Protein AF-A0A949YDG6-F1 (afdb_monomer_lite)

Foldseek 3Di:
DVQVVQCDDPPRRPQAAAEDEDAFADLAPQACVVVVVVVVVVSVVSNYHYQPPDYHRHYSCPVQADPVRHGNDVVSVVRVVVRVVSSVVVCVVSPDD

Secondary structure (DSSP, 8-state):
-HHHHHT-STT--TTTT-EE--EEE-SSTTTTHHHHHHHHHHHHHTT-EE--SS-EEESSGGGGB-TTS-B--HHHHHHHHHHHHHHHHHHHHHS--

Sequence (97 aa):
NAIDCASRPYGDSAWNGKPAAIMGASPGTLGTARAQYHLRQILVFLNMFPVNQPEVMIANAAGRFDKEGNLTDETTKDHIRHLLQSLVQWTQRIGPR

Structure (mmCIF, N/CA/C/O backbone):
data_AF-A0A949YDG6-F1
#
_entry.id   AF-A0A949YDG6-F1
#
loop_
_atom_site.group_PDB
_atom_site.id
_atom_site.type_symbol
_atom_site.label_atom_id
_atom_site.label_alt_id
_atom_site.label_comp_id
_atom_site.label_asym_i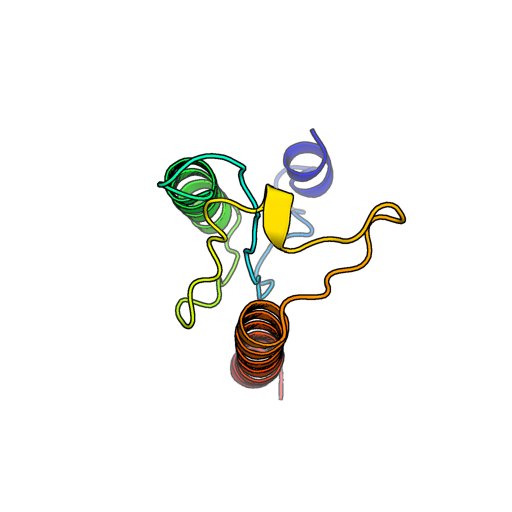d
_atom_site.label_entity_id
_atom_site.label_seq_id
_atom_site.pdbx_PDB_ins_code
_atom_site.Cartn_x
_atom_site.Cartn_y
_atom_site.Cartn_z
_atom_site.occupancy
_atom_site.B_iso_or_equiv
_atom_site.auth_seq_id
_atom_site.auth_comp_id
_atom_site.auth_asym_id
_atom_site.auth_atom_id
_atom_site.pdbx_PDB_model_num
ATOM 1 N N . ASN A 1 1 ? 16.602 -3.662 3.561 1.00 89.69 1 ASN A N 1
ATOM 2 C CA . ASN A 1 1 ? 15.166 -3.909 3.840 1.00 89.69 1 ASN A CA 1
ATOM 3 C C . ASN A 1 1 ? 14.579 -4.773 2.713 1.00 89.69 1 ASN A C 1
ATOM 5 O O . ASN A 1 1 ? 15.247 -4.929 1.700 1.00 89.69 1 ASN A O 1
ATOM 9 N N . ALA A 1 2 ? 13.374 -5.345 2.858 1.00 95.62 2 ALA A N 1
ATOM 10 C CA . ALA A 1 2 ? 12.774 -6.280 1.889 1.00 95.62 2 ALA A CA 1
ATOM 11 C C . ALA A 1 2 ? 12.692 -5.721 0.454 1.00 95.62 2 ALA A C 1
ATOM 13 O O . ALA A 1 2 ? 13.034 -6.417 -0.501 1.00 95.62 2 ALA A O 1
ATOM 14 N N . ILE A 1 3 ? 12.304 -4.448 0.313 1.00 96.31 3 ILE A N 1
ATOM 15 C CA . ILE A 1 3 ? 12.256 -3.756 -0.985 1.00 96.31 3 ILE A CA 1
ATOM 16 C C . ILE A 1 3 ? 13.649 -3.721 -1.631 1.00 96.31 3 ILE A C 1
ATOM 18 O O . ILE A 1 3 ? 13.785 -4.094 -2.794 1.00 96.31 3 ILE A O 1
ATOM 22 N N . ASP A 1 4 ? 14.681 -3.346 -0.868 1.00 95.94 4 ASP A N 1
ATOM 23 C CA . ASP A 1 4 ? 16.062 -3.269 -1.360 1.00 95.94 4 ASP A CA 1
ATOM 24 C C . ASP A 1 4 ? 16.567 -4.638 -1.820 1.00 95.94 4 ASP A C 1
ATOM 26 O O . ASP A 1 4 ? 17.141 -4.746 -2.902 1.00 95.94 4 ASP A O 1
ATOM 30 N N . CYS A 1 5 ? 16.317 -5.685 -1.025 1.00 95.94 5 CYS A N 1
ATOM 31 C CA . CYS A 1 5 ? 16.747 -7.050 -1.323 1.00 95.94 5 CYS A CA 1
ATOM 32 C C . CYS A 1 5 ? 16.174 -7.547 -2.654 1.00 95.94 5 CYS A C 1
ATOM 34 O O . CYS A 1 5 ? 16.914 -8.089 -3.464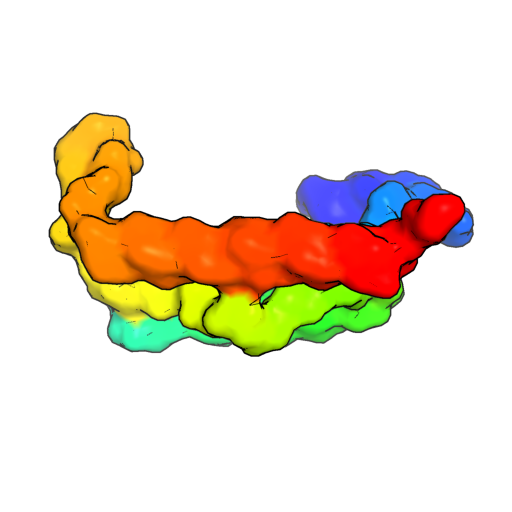 1.00 95.94 5 CYS A O 1
ATOM 36 N N . ALA A 1 6 ? 14.884 -7.316 -2.904 1.00 96.44 6 ALA A N 1
ATOM 37 C CA . ALA A 1 6 ? 14.224 -7.735 -4.141 1.00 96.44 6 ALA A CA 1
ATOM 38 C C . ALA A 1 6 ? 14.462 -6.779 -5.331 1.00 96.44 6 ALA A C 1
ATOM 40 O O . ALA A 1 6 ? 14.141 -7.116 -6.468 1.00 96.44 6 ALA A O 1
ATOM 41 N N . SER A 1 7 ? 15.047 -5.598 -5.097 1.00 95.94 7 SER A N 1
ATOM 42 C CA . SER A 1 7 ? 15.455 -4.662 -6.160 1.00 95.94 7 SER A CA 1
ATOM 43 C C . SER A 1 7 ? 16.817 -4.990 -6.786 1.00 95.94 7 SER A C 1
ATOM 45 O O . SER A 1 7 ? 17.308 -4.251 -7.646 1.00 95.94 7 SER A O 1
ATOM 47 N N . ARG A 1 8 ? 17.472 -6.048 -6.297 1.00 95.06 8 ARG A N 1
ATOM 48 C CA . ARG A 1 8 ? 18.846 -6.425 -6.625 1.00 95.06 8 ARG A CA 1
ATOM 49 C C . ARG A 1 8 ? 18.907 -7.862 -7.159 1.00 95.06 8 ARG A C 1
ATOM 51 O O . ARG A 1 8 ? 18.084 -8.672 -6.739 1.00 95.06 8 ARG A O 1
ATOM 58 N N . PRO A 1 9 ? 19.920 -8.188 -7.990 1.00 93.81 9 PRO A N 1
ATOM 59 C CA . PRO A 1 9 ? 21.044 -7.341 -8.428 1.00 93.81 9 PRO A CA 1
ATOM 60 C C . PRO A 1 9 ? 20.648 -6.245 -9.437 1.00 93.81 9 PRO A C 1
ATOM 62 O O . PRO A 1 9 ? 19.519 -6.185 -9.914 1.00 93.81 9 PRO A O 1
ATOM 65 N N . TYR A 1 10 ? 21.559 -5.300 -9.708 1.00 86.25 10 TYR A N 1
ATOM 66 C CA . TYR A 1 10 ? 21.284 -4.213 -10.657 1.00 86.25 10 TYR A CA 1
ATOM 67 C C . TYR A 1 10 ? 20.969 -4.781 -12.048 1.00 86.25 10 TYR A C 1
ATOM 69 O O . TYR A 1 10 ? 21.718 -5.611 -12.554 1.00 86.25 10 TYR A O 1
ATOM 77 N N . GLY A 1 11 ? 19.871 -4.324 -12.651 1.00 89.38 11 GLY A N 1
ATOM 78 C CA . GLY A 1 11 ? 19.375 -4.836 -13.932 1.00 89.38 11 GLY A CA 1
ATOM 79 C C . GLY A 1 11 ? 18.436 -6.043 -13.824 1.00 89.38 11 GLY A C 1
ATOM 80 O O . GLY A 1 11 ? 17.795 -6.367 -14.816 1.00 89.38 11 GLY A O 1
ATOM 81 N N . ASP A 1 12 ? 18.287 -6.647 -12.640 1.00 93.50 12 ASP A N 1
ATOM 82 C CA . ASP A 1 12 ? 17.442 -7.828 -12.403 1.00 93.50 12 ASP A CA 1
ATOM 83 C C . ASP A 1 12 ? 16.542 -7.630 -11.169 1.00 93.50 12 ASP A C 1
ATOM 85 O O . ASP A 1 12 ? 16.575 -8.359 -10.181 1.00 93.50 12 ASP A O 1
ATOM 89 N N . SER A 1 13 ? 15.770 -6.543 -11.191 1.00 95.75 13 SER A N 1
ATOM 90 C CA . SER A 1 13 ? 14.819 -6.226 -10.123 1.00 95.75 13 SER A CA 1
ATOM 91 C C . SER A 1 13 ? 13.554 -7.074 -10.264 1.00 95.75 13 SER A C 1
ATOM 93 O O . SER A 1 13 ? 12.850 -6.974 -11.273 1.00 95.75 13 SER A O 1
ATOM 95 N N . ALA A 1 14 ? 13.182 -7.812 -9.212 1.00 96.50 14 ALA A N 1
ATOM 96 C CA . ALA A 1 14 ? 11.949 -8.610 -9.174 1.00 96.50 14 ALA A CA 1
ATOM 97 C C . ALA A 1 14 ? 10.665 -7.755 -9.234 1.00 96.50 14 ALA A C 1
ATOM 99 O O . ALA A 1 14 ? 9.569 -8.256 -9.504 1.00 96.50 14 ALA A O 1
ATOM 100 N N . TRP A 1 15 ? 10.803 -6.455 -8.976 1.00 96.62 15 TRP A N 1
ATOM 101 C CA . TRP A 1 15 ? 9.722 -5.478 -8.960 1.00 96.62 15 TRP A CA 1
ATOM 102 C C . TRP A 1 15 ? 9.340 -4.952 -10.346 1.00 96.62 15 TRP A C 1
ATOM 104 O O . TRP A 1 15 ? 8.240 -4.428 -10.514 1.00 96.62 15 TRP A O 1
ATOM 114 N N . ASN A 1 16 ? 10.227 -5.085 -11.335 1.00 95.81 16 ASN A N 1
ATOM 115 C CA . ASN A 1 16 ? 10.069 -4.438 -12.633 1.00 95.81 16 ASN A CA 1
ATOM 116 C C . ASN A 1 16 ? 8.742 -4.824 -13.314 1.00 95.81 16 ASN A C 1
ATOM 118 O O . ASN A 1 16 ? 8.445 -6.003 -13.514 1.00 95.81 16 ASN A O 1
ATOM 122 N N . GLY A 1 17 ? 7.942 -3.818 -13.669 1.00 95.12 17 GLY A N 1
ATOM 123 C CA . GLY A 1 17 ? 6.666 -3.973 -14.363 1.00 95.12 17 GLY A CA 1
ATOM 124 C C . GLY A 1 17 ? 5.528 -4.558 -13.521 1.00 95.12 17 GLY A C 1
ATOM 125 O O . GLY A 1 17 ? 4.475 -4.891 -14.066 1.00 95.12 17 GLY A O 1
ATOM 126 N N . LYS A 1 18 ? 5.705 -4.724 -12.204 1.00 96.69 18 LYS A N 1
ATOM 127 C CA . LYS A 1 18 ? 4.688 -5.352 -11.352 1.00 96.69 18 LYS A CA 1
ATOM 128 C C . LYS A 1 18 ? 3.564 -4.371 -10.987 1.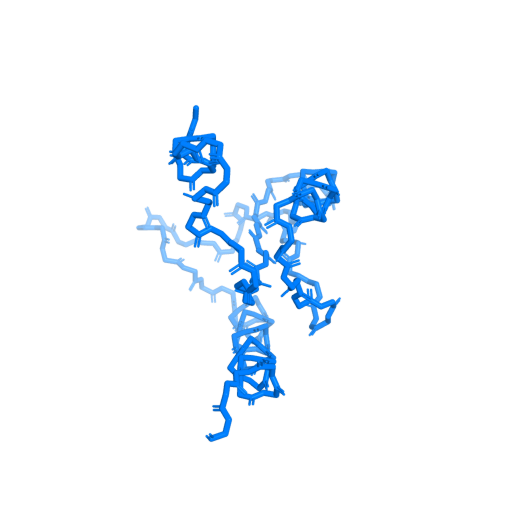00 96.69 18 LYS A C 1
ATOM 130 O O . LYS A 1 18 ? 3.859 -3.256 -10.550 1.00 96.69 18 LYS A O 1
ATOM 135 N N . PRO A 1 19 ? 2.282 -4.775 -11.086 1.00 97.62 19 PRO A N 1
ATOM 136 C CA . PRO A 1 19 ? 1.189 -4.030 -10.472 1.00 97.62 19 PRO A CA 1
ATOM 137 C C . PRO A 1 19 ? 1.318 -4.061 -8.945 1.00 97.62 19 PRO A C 1
ATOM 139 O O . PRO A 1 19 ? 1.754 -5.061 -8.375 1.00 97.62 19 PRO A O 1
ATOM 142 N N . ALA A 1 20 ? 0.915 -2.982 -8.275 1.00 98.00 20 ALA A N 1
ATOM 143 C CA . ALA A 1 20 ? 1.028 -2.873 -6.823 1.00 98.00 20 ALA A CA 1
ATOM 144 C C . ALA A 1 20 ? -0.190 -2.191 -6.199 1.00 98.00 20 ALA A C 1
ATOM 146 O O . ALA A 1 20 ? -0.662 -1.174 -6.693 1.00 98.00 20 ALA A O 1
ATOM 147 N N . ALA A 1 21 ? -0.667 -2.706 -5.071 1.00 98.38 21 ALA A N 1
ATOM 148 C CA . ALA A 1 21 ? -1.620 -2.008 -4.216 1.00 98.38 21 ALA A CA 1
ATOM 149 C C . ALA A 1 21 ? -0.932 -1.645 -2.902 1.00 98.38 21 ALA A C 1
ATOM 151 O O . ALA A 1 21 ? -0.176 -2.446 -2.352 1.00 98.38 21 ALA A O 1
ATOM 152 N N . ILE A 1 22 ? -1.198 -0.441 -2.400 1.00 98.50 22 ILE A N 1
ATOM 153 C CA . ILE A 1 22 ? -0.703 0.014 -1.103 1.00 98.50 22 ILE A CA 1
ATOM 154 C C . ILE A 1 22 ? -1.913 0.219 -0.199 1.00 98.50 22 ILE A C 1
ATOM 156 O O . ILE A 1 22 ? -2.876 0.884 -0.574 1.00 98.50 22 ILE A O 1
ATOM 160 N N . MET A 1 23 ? -1.843 -0.337 1.003 1.00 98.25 23 MET A N 1
ATOM 161 C CA . MET A 1 23 ? -2.790 -0.065 2.074 1.00 98.25 23 MET A CA 1
ATOM 162 C C . MET A 1 23 ? -2.051 0.012 3.402 1.00 98.25 23 MET A C 1
ATOM 164 O O . MET A 1 23 ? -0.937 -0.495 3.540 1.00 98.25 23 MET A O 1
ATOM 168 N N . GLY A 1 24 ? -2.657 0.663 4.384 1.00 97.62 24 GLY A N 1
ATOM 169 C CA . GLY A 1 24 ? -2.065 0.770 5.705 1.00 97.62 24 GLY A CA 1
ATOM 170 C C . GLY A 1 24 ? -3.042 1.307 6.732 1.00 97.62 24 GLY A C 1
ATOM 171 O O . GLY A 1 24 ? -4.068 1.899 6.392 1.00 97.62 24 GLY A O 1
ATOM 172 N N . ALA A 1 25 ? -2.697 1.090 7.996 1.00 97.38 25 ALA A N 1
ATOM 173 C CA . ALA A 1 25 ? -3.484 1.493 9.144 1.00 97.38 25 ALA A CA 1
ATOM 174 C C . ALA A 1 25 ? -2.601 2.184 10.184 1.00 97.38 25 ALA A C 1
ATOM 176 O O . ALA A 1 25 ? -1.451 1.802 10.391 1.00 97.38 25 ALA A O 1
ATOM 177 N N . SER A 1 26 ? -3.131 3.230 10.811 1.00 97.44 26 SER A N 1
ATOM 178 C CA . SER A 1 26 ? -2.434 4.020 11.825 1.00 97.44 26 SER A CA 1
ATOM 179 C C . SER A 1 26 ? -3.414 4.469 12.911 1.00 97.44 26 SER A C 1
ATOM 181 O O . SER A 1 26 ? -4.572 4.766 12.601 1.00 97.44 26 SER A O 1
ATOM 183 N N . PRO A 1 27 ? -2.982 4.563 14.182 1.00 95.81 27 PRO A N 1
ATOM 184 C CA . PRO A 1 27 ? -3.798 5.154 15.239 1.00 95.81 27 PRO A CA 1
ATOM 185 C C . PRO A 1 27 ? -4.000 6.668 15.056 1.00 95.81 27 PRO A C 1
ATOM 187 O O . PRO A 1 27 ? -4.903 7.226 15.665 1.00 95.81 27 PRO A O 1
ATOM 190 N N . GLY A 1 28 ? -3.184 7.338 14.231 1.00 95.19 28 GLY A N 1
ATOM 191 C CA . GLY A 1 28 ? -3.289 8.776 13.974 1.00 95.19 28 GLY A CA 1
ATOM 192 C C . GLY A 1 28 ? -4.347 9.155 12.931 1.00 95.19 28 GLY A C 1
ATOM 193 O O . GLY A 1 28 ? -4.762 8.345 12.100 1.00 95.19 28 GLY A O 1
ATOM 194 N N . THR A 1 29 ? -4.728 10.433 12.926 1.00 94.00 29 THR A N 1
ATOM 195 C CA . THR A 1 29 ? -5.790 10.993 12.068 1.00 94.00 29 THR A CA 1
ATOM 196 C C . THR A 1 29 ? -5.425 11.070 10.585 1.00 94.00 29 THR A C 1
ATOM 198 O O . THR A 1 29 ? -6.301 10.971 9.735 1.00 94.00 29 THR A O 1
ATOM 201 N N . LEU A 1 30 ? -4.136 11.194 10.255 1.00 94.62 30 LEU A N 1
ATOM 202 C CA . LEU A 1 30 ? -3.648 11.182 8.867 1.00 94.62 30 LEU A CA 1
ATOM 203 C C . LEU A 1 30 ? -3.566 9.770 8.261 1.00 94.62 30 LEU A C 1
ATOM 205 O O . LEU A 1 30 ? -3.114 9.612 7.123 1.00 94.62 30 LEU A O 1
ATOM 209 N N . GLY A 1 31 ? -3.917 8.732 9.027 1.00 95.62 31 GLY A N 1
ATOM 210 C CA . GLY A 1 31 ? -3.705 7.352 8.612 1.00 95.62 31 GLY A CA 1
ATOM 211 C C . GLY A 1 31 ? -2.231 7.109 8.271 1.00 95.62 31 GLY A C 1
ATOM 212 O O . GLY A 1 31 ? -1.321 7.518 8.999 1.00 95.62 31 GLY A O 1
ATOM 213 N N . THR A 1 32 ? -1.991 6.468 7.131 1.00 97.81 32 THR A N 1
ATOM 214 C CA . THR A 1 32 ? -0.650 6.164 6.611 1.00 97.81 32 THR A CA 1
ATOM 215 C C . THR A 1 32 ? -0.228 7.055 5.439 1.00 97.81 32 THR A C 1
ATOM 217 O O . THR A 1 32 ? 0.728 6.716 4.746 1.00 97.81 32 THR A O 1
ATOM 220 N N . ALA A 1 33 ? -0.900 8.191 5.208 1.00 97.56 33 ALA A N 1
ATOM 221 C CA . ALA A 1 33 ? -0.737 9.002 3.994 1.00 97.56 33 ALA A CA 1
ATOM 222 C C . ALA A 1 33 ? 0.725 9.333 3.657 1.00 97.56 33 ALA A C 1
ATOM 224 O O . ALA A 1 33 ? 1.197 9.031 2.564 1.00 97.56 33 ALA A O 1
ATOM 225 N N . ARG A 1 34 ? 1.482 9.871 4.622 1.00 97.75 34 ARG A N 1
ATOM 226 C CA . ARG A 1 34 ? 2.899 10.233 4.423 1.00 97.75 34 ARG A CA 1
ATOM 227 C C . ARG A 1 34 ? 3.763 9.036 4.013 1.00 97.75 34 ARG A C 1
ATOM 229 O O . ARG A 1 34 ? 4.561 9.146 3.087 1.00 97.75 34 ARG A O 1
ATOM 236 N N . ALA A 1 35 ? 3.578 7.894 4.676 1.00 98.12 35 ALA A N 1
ATOM 237 C CA . ALA A 1 35 ? 4.325 6.678 4.369 1.00 98.12 35 ALA A CA 1
ATOM 238 C C . ALA A 1 35 ?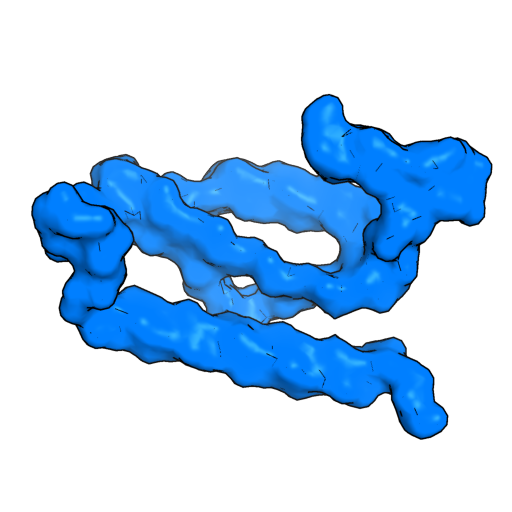 3.961 6.130 2.982 1.00 98.12 35 ALA A C 1
ATOM 240 O O . ALA A 1 35 ? 4.848 5.745 2.226 1.00 98.12 35 ALA A O 1
ATOM 241 N N . GLN A 1 36 ? 2.675 6.142 2.622 1.00 98.50 36 GLN A N 1
ATOM 242 C CA . GLN A 1 36 ? 2.225 5.657 1.320 1.00 98.50 36 GLN A CA 1
ATOM 243 C C . GLN A 1 36 ? 2.686 6.557 0.170 1.00 98.50 36 GLN A C 1
ATOM 245 O O . GLN A 1 36 ? 3.156 6.035 -0.836 1.00 98.50 36 GLN A O 1
ATOM 250 N N . TYR A 1 37 ? 2.624 7.886 0.303 1.00 98.25 37 TYR A N 1
ATOM 251 C CA . TYR A 1 37 ? 3.113 8.784 -0.750 1.00 98.25 37 TYR A CA 1
ATOM 252 C C . TYR A 1 37 ? 4.627 8.683 -0.948 1.00 98.25 37 TYR A C 1
ATOM 254 O O . TYR A 1 37 ? 5.084 8.670 -2.089 1.00 98.25 37 TYR A O 1
ATOM 262 N N . HIS A 1 38 ? 5.399 8.516 0.129 1.00 98.44 38 HIS A N 1
ATOM 263 C CA . HIS A 1 38 ? 6.825 8.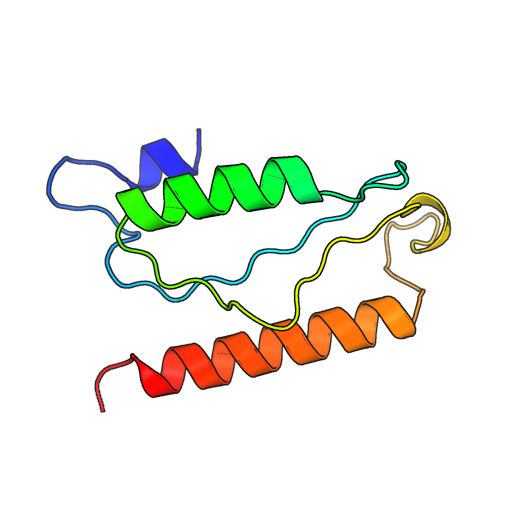216 0.001 1.00 98.44 38 HIS A CA 1
ATOM 264 C C . HIS A 1 38 ? 7.056 6.851 -0.670 1.00 98.44 38 HIS A C 1
ATOM 266 O O . HIS A 1 38 ? 7.857 6.743 -1.595 1.00 98.44 38 HIS A O 1
ATOM 272 N N . LEU A 1 39 ? 6.296 5.814 -0.293 1.00 98.38 39 LEU A N 1
ATOM 273 C CA . LEU A 1 39 ? 6.377 4.506 -0.946 1.00 98.38 39 LEU A CA 1
ATOM 274 C C . LEU A 1 39 ? 6.046 4.591 -2.443 1.00 98.38 39 LEU A C 1
ATOM 276 O O . LEU A 1 39 ? 6.740 3.976 -3.244 1.00 98.38 39 LEU A O 1
ATOM 280 N N . ARG A 1 40 ? 5.056 5.395 -2.849 1.00 98.31 40 ARG A N 1
ATOM 281 C CA . ARG A 1 40 ? 4.739 5.624 -4.269 1.00 98.31 40 ARG A CA 1
ATOM 282 C C . ARG A 1 40 ? 5.929 6.201 -5.045 1.00 98.31 40 ARG A C 1
ATOM 284 O O . ARG A 1 40 ? 6.145 5.782 -6.176 1.00 98.31 40 ARG A O 1
ATOM 291 N N . GLN A 1 41 ? 6.730 7.093 -4.453 1.00 98.44 41 GLN A N 1
ATOM 292 C CA . GLN A 1 41 ? 7.963 7.586 -5.090 1.00 98.44 41 GLN A CA 1
ATOM 293 C C . GLN A 1 41 ? 8.976 6.453 -5.315 1.00 98.44 41 GLN A C 1
ATOM 295 O O . GLN A 1 41 ? 9.595 6.373 -6.374 1.00 98.44 41 GLN A O 1
ATOM 300 N N . ILE A 1 42 ? 9.098 5.534 -4.355 1.00 98.00 42 ILE A N 1
ATOM 301 C CA . ILE A 1 42 ? 9.963 4.352 -4.477 1.00 98.00 42 ILE A CA 1
ATOM 302 C C . ILE A 1 42 ? 9.451 3.412 -5.579 1.00 98.00 42 ILE A C 1
ATOM 304 O O . ILE A 1 42 ? 10.241 2.928 -6.386 1.00 98.00 42 ILE A O 1
ATOM 308 N N . LEU A 1 43 ? 8.134 3.188 -5.665 1.00 97.81 43 LEU A N 1
ATOM 309 C CA . LEU A 1 43 ? 7.528 2.368 -6.723 1.00 97.81 43 LEU A CA 1
ATOM 310 C C . LEU A 1 43 ? 7.832 2.910 -8.126 1.00 97.81 43 LEU A C 1
ATOM 312 O O . LEU A 1 43 ? 8.083 2.119 -9.031 1.00 97.81 43 LEU A O 1
ATOM 316 N N . VAL A 1 44 ? 7.860 4.239 -8.293 1.00 97.44 44 VAL A N 1
ATOM 317 C CA . VAL A 1 44 ? 8.255 4.877 -9.561 1.00 97.44 44 VAL A CA 1
ATOM 318 C C . VAL A 1 44 ? 9.688 4.499 -9.931 1.00 97.44 44 VAL A C 1
ATOM 320 O O . VAL A 1 44 ? 9.931 4.075 -11.057 1.00 97.44 44 VAL A O 1
ATOM 323 N N . PHE A 1 45 ? 10.631 4.586 -8.986 1.00 96.25 45 PHE A N 1
ATOM 324 C CA . PHE A 1 45 ? 12.023 4.194 -9.233 1.00 96.25 45 PHE A CA 1
ATOM 325 C C . PHE A 1 45 ? 12.161 2.706 -9.599 1.00 96.25 45 PHE A C 1
ATOM 327 O O . PHE A 1 45 ? 12.968 2.348 -10.453 1.00 96.25 45 PHE A O 1
ATOM 334 N N . LEU A 1 46 ? 11.356 1.839 -8.982 1.00 96.69 46 LEU A N 1
ATOM 335 C CA . LEU A 1 46 ? 11.364 0.392 -9.225 1.00 96.69 46 LEU A CA 1
ATOM 336 C C . LEU A 1 46 ? 10.578 -0.040 -10.474 1.00 96.69 46 LEU A C 1
ATOM 338 O O . LEU A 1 46 ? 10.465 -1.240 -10.724 1.00 96.69 46 LEU A O 1
ATOM 342 N N . ASN A 1 47 ? 10.040 0.913 -11.244 1.00 96.19 47 ASN A N 1
ATOM 343 C CA . ASN A 1 47 ? 9.163 0.671 -12.391 1.00 96.19 47 ASN A CA 1
ATOM 344 C C . ASN A 1 47 ? 7.966 -0.241 -12.051 1.00 96.19 47 ASN A C 1
ATOM 346 O O . ASN A 1 47 ? 7.613 -1.151 -12.800 1.00 96.19 47 ASN A O 1
ATOM 350 N N . MET A 1 48 ? 7.358 -0.023 -10.885 1.00 97.56 48 MET A N 1
ATOM 351 C CA . MET A 1 48 ? 6.120 -0.685 -10.473 1.00 97.56 48 MET A CA 1
ATOM 352 C C . MET A 1 48 ? 4.912 0.170 -10.860 1.00 97.56 48 MET A C 1
ATOM 354 O O . MET A 1 48 ? 4.988 1.398 -10.915 1.00 97.56 48 MET A O 1
ATOM 358 N N . PHE A 1 49 ? 3.765 -0.472 -11.073 1.00 97.44 49 PHE A N 1
ATOM 359 C CA . PHE A 1 49 ? 2.532 0.185 -11.501 1.00 97.44 49 PHE A CA 1
ATOM 360 C C . PHE A 1 49 ? 1.499 0.200 -10.369 1.00 97.44 49 PHE A C 1
ATOM 362 O O . PHE A 1 49 ? 0.731 -0.758 -10.222 1.00 97.44 49 PHE A O 1
ATOM 369 N N . PRO A 1 50 ? 1.456 1.257 -9.544 1.00 97.50 50 PRO A N 1
ATOM 370 C CA . PRO A 1 50 ? 0.531 1.305 -8.430 1.00 97.50 50 PRO A CA 1
ATOM 371 C C . PRO A 1 50 ? -0.924 1.466 -8.885 1.00 97.50 50 PRO A C 1
ATOM 373 O O . PRO A 1 50 ? -1.226 2.182 -9.838 1.00 97.50 50 PRO A O 1
ATOM 376 N N . VAL A 1 51 ? -1.842 0.875 -8.124 1.00 98.12 51 VAL A N 1
ATOM 377 C CA . VAL A 1 51 ? -3.255 1.244 -8.137 1.00 98.12 51 VAL A CA 1
ATOM 378 C C . VAL A 1 51 ? -3.381 2.663 -7.578 1.00 98.12 51 VAL A C 1
ATOM 380 O O . VAL A 1 51 ? -2.891 2.983 -6.488 1.00 98.12 51 VAL A O 1
ATOM 383 N N . ASN A 1 52 ? -4.027 3.536 -8.348 1.00 97.00 52 ASN A N 1
ATOM 384 C CA . ASN A 1 52 ? -4.213 4.937 -7.969 1.00 97.00 52 ASN A CA 1
ATOM 385 C C . ASN A 1 52 ? -5.522 5.172 -7.213 1.00 97.00 52 ASN A C 1
ATOM 387 O O . ASN A 1 52 ? -5.581 6.106 -6.422 1.00 97.00 52 ASN A O 1
ATOM 391 N N . GLN A 1 53 ? -6.547 4.343 -7.441 1.00 96.81 53 GLN A N 1
ATOM 392 C CA . GLN A 1 53 ? -7.844 4.433 -6.772 1.00 96.81 53 GLN A CA 1
ATOM 393 C C . GLN A 1 53 ? -8.468 3.041 -6.543 1.00 96.81 53 GLN A C 1
ATOM 395 O O . GLN A 1 53 ? -8.370 2.177 -7.424 1.00 96.81 53 GLN A O 1
ATOM 400 N N . PRO A 1 54 ? -9.159 2.828 -5.409 1.00 97.38 54 PRO A N 1
ATOM 401 C CA . PRO A 1 54 ? -9.248 3.738 -4.258 1.00 97.38 54 PRO A CA 1
ATOM 402 C C . PRO A 1 54 ? -7.934 3.801 -3.457 1.00 97.38 54 PRO A C 1
ATOM 404 O O . PRO A 1 54 ? -7.120 2.881 -3.517 1.00 97.38 54 PRO A O 1
ATOM 407 N N . GLU A 1 55 ? -7.726 4.870 -2.685 1.00 97.44 55 GLU A N 1
ATOM 408 C CA . GLU A 1 55 ? -6.649 4.923 -1.685 1.00 97.44 55 GLU A CA 1
ATOM 409 C C . GLU A 1 55 ? -7.133 4.369 -0.335 1.00 97.44 55 GLU A C 1
ATOM 411 O O . GLU A 1 55 ? -8.173 4.781 0.177 1.00 97.44 55 GLU A O 1
ATOM 416 N N . VAL A 1 56 ? -6.370 3.446 0.266 1.00 98.19 56 VAL A N 1
ATOM 417 C CA . VAL A 1 56 ? -6.725 2.809 1.548 1.00 98.19 56 VAL A CA 1
ATOM 418 C C . VAL A 1 56 ? -5.735 3.232 2.630 1.00 98.19 56 VAL A C 1
ATOM 420 O O . VAL A 1 56 ? -4.698 2.604 2.854 1.00 98.19 56 VAL A O 1
ATOM 423 N N . MET A 1 57 ? -6.063 4.333 3.305 1.00 97.69 57 MET A N 1
ATOM 424 C CA . MET A 1 57 ? -5.277 4.929 4.390 1.00 97.69 57 MET A CA 1
ATOM 425 C C . MET A 1 57 ? -6.132 4.985 5.659 1.00 97.69 57 MET A C 1
ATOM 427 O O . MET A 1 57 ? -6.867 5.941 5.894 1.00 97.69 57 MET A O 1
ATOM 431 N N . ILE A 1 58 ? -6.068 3.940 6.479 1.00 97.06 58 ILE A N 1
ATOM 432 C CA . ILE A 1 58 ? -6.960 3.772 7.627 1.00 97.06 58 ILE A CA 1
ATOM 433 C C . ILE A 1 58 ? -6.473 4.622 8.806 1.00 97.06 58 ILE A C 1
ATOM 435 O O . ILE A 1 58 ? -5.435 4.342 9.409 1.00 97.06 58 ILE A O 1
ATOM 439 N N . ALA A 1 59 ? -7.233 5.669 9.122 1.00 96.25 59 ALA A N 1
ATOM 440 C CA . ALA A 1 59 ? -7.031 6.528 10.286 1.00 96.25 59 ALA A CA 1
ATOM 441 C C . ALA A 1 59 ? -7.771 5.999 11.523 1.00 96.25 59 ALA A C 1
ATOM 443 O O . ALA A 1 59 ? -8.812 5.341 11.399 1.00 96.25 59 ALA A O 1
ATOM 444 N N . ASN A 1 60 ? -7.259 6.339 12.710 1.00 95.19 60 ASN A N 1
ATOM 445 C CA . ASN A 1 60 ? -7.812 5.927 14.007 1.00 95.19 60 ASN A CA 1
ATOM 446 C C . ASN A 1 60 ? -8.054 4.405 14.080 1.00 95.19 60 ASN A C 1
ATOM 448 O O . ASN A 1 60 ? -9.105 3.937 14.513 1.00 95.19 60 ASN A O 1
ATOM 452 N N . ALA A 1 61 ? -7.087 3.622 13.598 1.00 95.38 61 ALA A N 1
ATOM 453 C CA . ALA A 1 61 ? -7.265 2.196 13.335 1.00 95.38 61 ALA A CA 1
ATOM 454 C C . ALA A 1 61 ? -7.495 1.329 14.585 1.00 95.38 61 ALA A C 1
ATOM 456 O O . ALA A 1 61 ? -8.007 0.224 14.450 1.00 95.38 61 ALA A O 1
ATOM 457 N N . ALA A 1 62 ? -7.159 1.815 15.785 1.00 92.44 62 ALA A N 1
ATOM 458 C CA . ALA A 1 62 ? -7.255 1.038 17.024 1.00 92.44 62 ALA A CA 1
ATOM 459 C C . ALA A 1 62 ? -8.665 0.475 17.287 1.00 92.44 62 ALA A C 1
ATOM 461 O O . ALA A 1 62 ? -8.788 -0.621 17.817 1.00 92.44 62 ALA A O 1
ATOM 462 N N . GLY A 1 63 ? -9.718 1.196 16.884 1.00 94.06 63 GLY A N 1
ATOM 463 C CA . GLY A 1 63 ? -11.108 0.752 17.045 1.00 94.06 63 GLY A CA 1
ATOM 464 C C . GLY A 1 63 ? -11.640 -0.137 15.917 1.00 94.06 63 GLY A C 1
ATOM 465 O O . GLY A 1 63 ? -12.816 -0.481 15.940 1.00 94.06 63 GLY A O 1
ATOM 466 N N . ARG A 1 64 ? -10.823 -0.466 14.907 1.00 95.25 64 ARG A N 1
ATOM 467 C CA . ARG A 1 64 ? -11.260 -1.233 13.724 1.00 95.25 64 ARG A CA 1
ATOM 468 C C . ARG A 1 64 ? -10.910 -2.715 13.790 1.00 95.25 64 ARG A C 1
ATOM 470 O O . ARG A 1 64 ? -11.343 -3.470 12.923 1.00 95.25 64 ARG A O 1
ATOM 477 N N . PHE A 1 65 ? -10.121 -3.110 14.784 1.00 96.06 65 PHE A N 1
ATOM 478 C CA . PHE A 1 65 ? -9.678 -4.481 14.997 1.00 96.06 65 PHE A CA 1
ATOM 479 C C . PHE A 1 65 ? -10.153 -4.976 16.364 1.00 96.06 65 PHE A C 1
ATOM 481 O O . PHE A 1 65 ? -10.255 -4.191 17.309 1.00 96.06 65 PHE A O 1
ATOM 488 N N . ASP A 1 66 ? -10.449 -6.268 16.472 1.00 95.81 66 ASP A N 1
ATOM 489 C CA . ASP A 1 66 ? -10.705 -6.909 17.760 1.00 95.81 66 ASP A CA 1
ATOM 490 C C . ASP A 1 66 ? -9.398 -7.238 18.510 1.00 95.81 66 ASP A C 1
ATOM 492 O O . ASP A 1 66 ? -8.289 -6.929 18.069 1.00 95.81 66 ASP A O 1
ATOM 496 N N . LYS A 1 67 ? -9.528 -7.870 19.682 1.00 95.38 67 LYS A N 1
ATOM 497 C CA . LYS A 1 67 ? -8.387 -8.241 20.536 1.00 95.38 67 LYS A CA 1
ATOM 498 C C . LYS A 1 67 ? -7.505 -9.342 19.939 1.00 95.38 67 LYS A C 1
ATOM 500 O O . LYS A 1 67 ? -6.376 -9.506 20.389 1.00 95.38 67 LYS A O 1
ATOM 505 N N . GLU A 1 68 ? -8.017 -10.088 18.967 1.00 96.56 68 GLU A N 1
ATOM 506 C CA . GLU A 1 68 ? -7.304 -11.157 18.264 1.00 96.56 68 GLU A CA 1
ATOM 507 C C . GLU A 1 68 ? -6.578 -10.617 17.020 1.00 96.56 68 GLU A C 1
ATOM 509 O O . GLU A 1 68 ? -5.792 -11.328 16.397 1.00 96.56 68 GLU A O 1
ATOM 514 N N . GLY A 1 69 ? -6.789 -9.339 16.686 1.00 93.06 69 GLY A N 1
ATOM 515 C CA . GLY A 1 69 ? -6.209 -8.686 15.519 1.00 93.06 69 GLY A CA 1
ATOM 516 C C . GLY A 1 69 ? -7.039 -8.861 14.249 1.00 93.06 69 GLY A C 1
ATOM 517 O O . GLY A 1 69 ? -6.559 -8.516 13.167 1.00 93.06 69 GLY A O 1
ATOM 518 N N . ASN A 1 70 ? -8.279 -9.353 14.344 1.00 96.44 70 ASN A N 1
ATOM 519 C CA .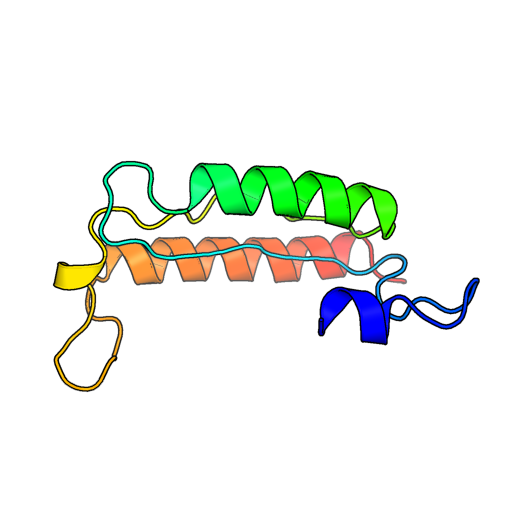 ASN A 1 70 ? -9.166 -9.439 13.190 1.00 96.44 70 ASN A CA 1
ATOM 520 C C . ASN A 1 70 ? -9.761 -8.065 12.889 1.00 96.44 70 ASN A C 1
ATOM 522 O O . ASN A 1 70 ? -10.233 -7.362 13.781 1.00 96.44 70 ASN A O 1
ATOM 526 N N . LEU A 1 71 ? -9.785 -7.690 11.610 1.00 96.12 71 LEU A N 1
ATOM 527 C CA . LEU A 1 71 ? -10.484 -6.492 11.158 1.00 96.12 71 LEU A CA 1
ATOM 528 C C . LEU A 1 71 ? -12.000 -6.708 11.295 1.00 96.12 71 LEU A C 1
ATOM 530 O O . LEU A 1 71 ? -12.549 -7.607 10.658 1.00 96.12 71 LEU A O 1
ATOM 534 N N . THR A 1 72 ? -12.682 -5.876 12.082 1.00 97.19 72 THR A N 1
ATOM 535 C CA . THR A 1 72 ? -14.130 -5.976 12.345 1.00 97.19 72 THR A CA 1
ATOM 536 C C . THR A 1 72 ? -14.945 -4.865 11.691 1.00 97.19 72 THR A C 1
ATOM 538 O O . THR A 1 72 ? -16.134 -5.048 11.458 1.00 97.19 72 THR A O 1
ATOM 541 N N . ASP A 1 73 ? -14.319 -3.740 11.338 1.00 97.25 73 ASP A N 1
ATOM 542 C CA . ASP A 1 73 ? -14.995 -2.629 10.664 1.00 97.25 73 ASP A CA 1
ATOM 543 C C . ASP A 1 73 ? -15.337 -2.965 9.199 1.00 97.25 73 ASP A C 1
ATOM 545 O O . ASP A 1 73 ? -14.452 -3.049 8.341 1.00 97.25 73 ASP A O 1
ATOM 549 N N . GLU A 1 74 ? -16.630 -3.126 8.901 1.00 97.69 74 GLU A N 1
ATOM 550 C CA . GLU A 1 74 ? -17.123 -3.492 7.564 1.00 97.69 74 GLU A CA 1
ATOM 551 C C . GLU A 1 74 ? -16.788 -2.440 6.499 1.00 97.69 74 GLU A C 1
ATOM 553 O O . GLU A 1 74 ? -16.378 -2.790 5.395 1.00 97.69 74 GLU A O 1
ATOM 558 N N . THR A 1 75 ? -16.825 -1.150 6.845 1.00 96.00 75 THR A N 1
ATOM 559 C CA . THR A 1 75 ? -16.450 -0.072 5.911 1.00 96.00 75 THR A CA 1
ATOM 560 C C . THR A 1 75 ? -14.998 -0.221 5.443 1.00 96.00 75 THR A C 1
ATOM 562 O O . THR A 1 75 ? -14.681 -0.083 4.260 1.00 96.00 75 THR A O 1
ATOM 565 N N . THR A 1 76 ? -14.086 -0.545 6.364 1.00 96.75 76 THR A N 1
ATOM 566 C CA . THR A 1 76 ? -12.683 -0.817 6.030 1.00 96.75 76 THR A CA 1
ATOM 567 C C . THR A 1 76 ? -12.542 -2.064 5.166 1.00 96.75 76 THR A C 1
ATOM 569 O O . THR A 1 76 ? -11.776 -2.039 4.200 1.00 96.75 76 THR A O 1
ATOM 572 N N . LYS A 1 77 ? -13.285 -3.137 5.468 1.00 98.00 77 LYS A N 1
ATOM 573 C CA . LYS A 1 77 ? -13.295 -4.351 4.636 1.00 98.00 77 LYS A CA 1
ATOM 574 C C . LYS A 1 77 ? -13.751 -4.046 3.213 1.00 98.00 77 LYS A C 1
ATOM 576 O O . LYS A 1 77 ? -13.127 -4.528 2.269 1.00 98.00 77 LYS A O 1
ATOM 581 N N . ASP A 1 78 ? -14.774 -3.214 3.048 1.00 98.06 78 ASP A N 1
ATOM 582 C CA . ASP A 1 78 ? -15.286 -2.806 1.741 1.00 98.06 78 ASP A CA 1
ATOM 583 C C . ASP A 1 78 ? -14.248 -2.004 0.947 1.00 98.06 78 ASP A C 1
ATOM 585 O O . ASP A 1 78 ? -13.999 -2.298 -0.223 1.00 98.06 78 ASP A O 1
ATOM 589 N N . HIS A 1 79 ? -13.565 -1.047 1.581 1.00 97.25 79 HIS A N 1
ATOM 590 C CA . HIS A 1 79 ? -12.479 -0.300 0.938 1.00 97.25 79 HIS A CA 1
ATOM 591 C C . HIS A 1 79 ? -11.316 -1.204 0.507 1.00 97.25 79 HIS A C 1
ATOM 593 O O . HIS A 1 79 ? -10.803 -1.060 -0.605 1.00 97.25 79 HIS A O 1
ATOM 599 N N . ILE A 1 80 ? -10.920 -2.162 1.352 1.00 98.19 80 ILE A N 1
ATOM 600 C CA . ILE A 1 80 ? -9.891 -3.152 1.008 1.00 98.19 80 ILE A CA 1
ATOM 601 C C . ILE A 1 80 ? -10.369 -4.031 -0.153 1.00 98.19 80 ILE A C 1
ATOM 603 O O . ILE A 1 80 ? -9.606 -4.267 -1.089 1.00 98.19 80 ILE A O 1
ATOM 607 N N . ARG A 1 81 ? -11.634 -4.472 -0.148 1.00 98.50 81 ARG A N 1
ATOM 608 C CA . ARG A 1 81 ? -12.210 -5.264 -1.243 1.00 98.50 81 ARG A CA 1
ATOM 609 C C . ARG A 1 81 ? -12.135 -4.509 -2.568 1.00 98.50 81 ARG A C 1
ATOM 611 O O . ARG A 1 81 ? -11.666 -5.080 -3.550 1.00 98.50 81 ARG A O 1
ATOM 618 N N . HIS A 1 82 ? -12.524 -3.236 -2.590 1.00 98.56 82 HIS A N 1
ATOM 619 C CA . HIS A 1 82 ? -12.430 -2.404 -3.790 1.00 98.56 82 HIS A CA 1
ATOM 620 C C . HIS A 1 82 ? -10.979 -2.210 -4.252 1.00 98.56 82 HIS A C 1
ATOM 622 O O . HIS A 1 82 ? -10.704 -2.325 -5.443 1.00 98.56 82 HIS A O 1
ATOM 628 N N . LEU A 1 83 ? -10.027 -1.992 -3.335 1.00 98.75 83 LEU A N 1
ATOM 629 C CA . LEU A 1 83 ? -8.603 -1.907 -3.681 1.00 98.75 83 LEU A CA 1
ATOM 630 C C . LEU A 1 83 ? -8.095 -3.196 -4.343 1.00 98.75 83 LEU A C 1
ATOM 632 O O . LEU A 1 83 ? -7.390 -3.137 -5.351 1.00 98.75 83 LEU A O 1
ATOM 636 N N . LEU A 1 84 ? -8.457 -4.359 -3.797 1.00 98.56 84 LEU A N 1
ATOM 637 C CA . LEU A 1 84 ? -8.058 -5.656 -4.347 1.00 98.56 84 LEU A CA 1
ATOM 638 C C . LEU A 1 84 ? -8.704 -5.918 -5.712 1.00 98.56 84 LEU A C 1
ATOM 640 O O . LEU A 1 84 ? -8.030 -6.401 -6.619 1.00 98.56 84 LEU A O 1
ATOM 644 N N . GLN A 1 85 ? -9.974 -5.549 -5.896 1.00 98.62 85 GLN A N 1
ATOM 645 C CA . GLN A 1 85 ? -10.636 -5.612 -7.202 1.00 98.62 85 GLN A CA 1
ATOM 646 C C . GLN A 1 85 ? -9.929 -4.720 -8.230 1.00 98.62 85 GLN A C 1
ATOM 648 O O . GLN A 1 85 ? -9.624 -5.188 -9.328 1.00 98.62 85 GLN A O 1
ATOM 653 N N . SER A 1 86 ? -9.587 -3.480 -7.861 1.00 98.44 86 SER A N 1
ATOM 654 C CA . SER A 1 86 ? -8.788 -2.587 -8.706 1.00 98.44 86 SER A CA 1
ATOM 655 C C . SER A 1 86 ? -7.422 -3.187 -9.036 1.00 98.44 86 SER A C 1
ATOM 657 O O . SER A 1 86 ? -6.979 -3.087 -10.176 1.00 98.44 86 SER A O 1
ATOM 659 N N . LEU A 1 87 ? -6.755 -3.849 -8.084 1.00 98.44 87 LEU A N 1
ATOM 660 C CA . LEU A 1 87 ? -5.474 -4.515 -8.330 1.00 98.44 87 LEU A CA 1
ATOM 661 C C . LEU A 1 87 ? -5.605 -5.661 -9.337 1.00 98.44 87 LEU A C 1
ATOM 663 O O . LEU A 1 87 ? -4.769 -5.776 -10.232 1.00 98.44 87 LEU A O 1
ATOM 667 N N . VAL A 1 88 ? -6.643 -6.493 -9.217 1.00 98.19 88 VAL A N 1
ATOM 668 C CA . VAL A 1 88 ? -6.910 -7.587 -10.165 1.00 98.19 88 VAL A CA 1
ATOM 669 C C . VAL A 1 88 ? -7.150 -7.028 -11.565 1.00 98.19 88 VAL A C 1
ATOM 671 O O . VAL A 1 88 ? -6.487 -7.447 -12.513 1.00 98.19 88 VAL A O 1
ATOM 674 N N . GLN A 1 89 ? -8.034 -6.037 -11.691 1.00 97.44 89 GLN A N 1
ATOM 675 C CA . GLN A 1 89 ? -8.325 -5.384 -12.970 1.00 97.44 89 GLN A CA 1
ATOM 676 C C . GLN A 1 89 ? -7.076 -4.727 -13.567 1.00 97.44 89 GLN A C 1
ATOM 678 O O . GLN A 1 89 ? -6.816 -4.839 -14.765 1.00 97.44 89 GLN A O 1
ATOM 683 N N . TRP A 1 90 ? -6.273 -4.065 -12.733 1.00 96.88 90 TRP A N 1
ATOM 684 C CA . TRP A 1 90 ? -5.043 -3.415 -13.164 1.00 96.88 90 TRP A CA 1
ATOM 685 C C . TRP A 1 90 ? -4.003 -4.427 -13.645 1.00 96.88 90 TRP A C 1
ATOM 687 O O . TRP A 1 90 ? -3.413 -4.238 -14.705 1.00 96.88 90 TRP A O 1
ATOM 697 N N . THR A 1 91 ? -3.858 -5.544 -12.929 1.00 97.06 91 THR A N 1
ATOM 698 C CA . THR A 1 91 ? -2.987 -6.663 -13.311 1.00 97.06 91 THR A CA 1
ATOM 699 C C . THR A 1 91 ? -3.387 -7.243 -14.664 1.00 97.06 91 THR A C 1
ATOM 701 O O . THR A 1 91 ? -2.530 -7.437 -15.518 1.00 97.06 91 THR A O 1
ATOM 704 N N . GLN A 1 92 ? -4.683 -7.470 -14.893 1.00 96.31 92 GLN A N 1
ATOM 705 C CA . GLN A 1 92 ? -5.196 -7.964 -16.176 1.00 96.31 92 GLN A CA 1
ATOM 706 C C . GLN A 1 92 ? -4.981 -6.961 -17.314 1.00 96.31 92 GLN A C 1
ATOM 708 O O . GLN A 1 92 ? -4.711 -7.353 -18.444 1.00 96.31 92 GLN A O 1
ATOM 713 N N . ARG A 1 93 ? -5.092 -5.661 -17.028 1.00 95.06 93 ARG A N 1
ATOM 714 C CA . ARG A 1 93 ? -4.932 -4.604 -18.031 1.00 95.06 93 ARG A CA 1
ATOM 715 C C . ARG A 1 93 ? -3.493 -4.456 -18.523 1.00 95.06 93 ARG A C 1
ATOM 717 O O . ARG A 1 93 ? -3.303 -4.129 -19.692 1.00 95.06 93 ARG A O 1
ATOM 724 N N . ILE A 1 94 ? -2.512 -4.620 -17.637 1.00 93.81 94 ILE A N 1
ATOM 725 C CA . ILE A 1 94 ? -1.088 -4.413 -17.953 1.00 93.81 94 ILE A CA 1
ATOM 726 C C . ILE A 1 94 ? -0.323 -5.720 -18.192 1.00 93.81 94 ILE A C 1
ATOM 728 O O . ILE A 1 94 ? 0.806 -5.685 -18.673 1.00 93.81 94 ILE A O 1
ATOM 732 N N . GLY A 1 95 ? -0.912 -6.861 -17.830 1.00 84.75 95 GLY A N 1
ATOM 733 C CA . GLY A 1 95 ? -0.344 -8.177 -18.082 1.00 84.75 95 GLY A CA 1
ATOM 734 C C . GLY A 1 95 ? -0.328 -8.528 -19.576 1.00 84.75 95 GLY A C 1
ATOM 735 O O . GLY A 1 95 ? -1.099 -7.962 -20.357 1.00 84.75 95 GLY A O 1
ATOM 736 N N . PRO A 1 96 ? 0.547 -9.458 -19.995 1.00 72.81 96 PRO A N 1
ATOM 737 C CA . PRO A 1 96 ? 0.514 -9.994 -21.350 1.00 72.81 96 PRO A CA 1
ATOM 738 C C . PRO A 1 96 ? -0.842 -10.667 -21.608 1.00 72.81 96 PRO A C 1
ATOM 740 O O . PRO A 1 96 ? -1.365 -11.360 -20.734 1.00 72.81 96 PRO A O 1
ATOM 743 N N . ARG A 1 97 ? -1.409 -10.409 -22.791 1.00 56.25 97 ARG A N 1
ATOM 744 C CA . ARG A 1 97 ? -2.615 -11.092 -23.275 1.00 56.25 97 ARG A CA 1
ATOM 745 C C . ARG A 1 97 ? -2.326 -12.546 -23.608 1.00 56.25 97 ARG A C 1
ATOM 747 O O . ARG A 1 97 ? -1.223 -12.799 -24.141 1.00 56.25 97 ARG A O 1
#

Radius of gyration: 15.19 Å; chains: 1; bounding box: 38×22×44 Å

pLDDT: mean 95.75, std 5.24, range [56.25, 98.75]